Protein AF-W9HHC7-F1 (afdb_monomer)

Structu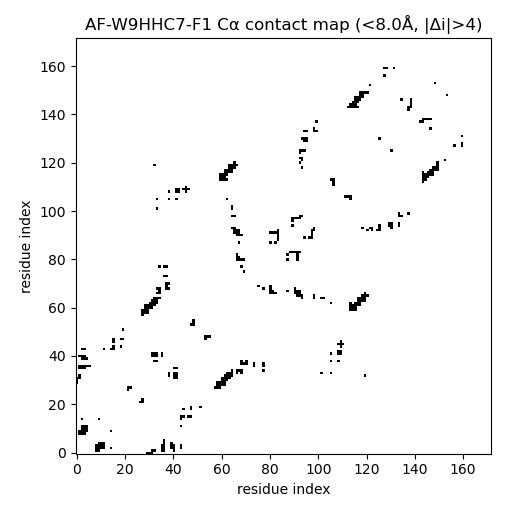re (mmCIF, N/CA/C/O backbone):
data_AF-W9HHC7-F1
#
_entry.id   AF-W9HHC7-F1
#
loop_
_atom_site.group_PDB
_atom_site.id
_atom_site.type_symbol
_atom_site.label_atom_id
_atom_site.label_alt_id
_atom_site.label_comp_id
_atom_site.label_asym_id
_atom_site.label_entity_id
_atom_site.label_seq_id
_atom_site.pdbx_PDB_ins_code
_atom_site.Cartn_x
_atom_site.Cartn_y
_atom_site.Cartn_z
_atom_site.occupancy
_atom_site.B_iso_or_equiv
_atom_site.auth_seq_id
_atom_site.auth_comp_id
_atom_site.auth_asym_id
_atom_site.auth_atom_id
_atom_site.pdbx_PDB_model_num
ATOM 1 N N . MET A 1 1 ? -8.276 5.813 -0.108 1.00 59.59 1 MET A N 1
ATOM 2 C CA . MET A 1 1 ? -8.065 7.139 0.510 1.00 59.59 1 MET A CA 1
ATOM 3 C C . MET A 1 1 ? -6.569 7.402 0.545 1.00 59.59 1 MET A C 1
ATOM 5 O O . MET A 1 1 ? -5.817 6.470 0.786 1.00 59.59 1 MET A O 1
ATOM 9 N N . GLY A 1 2 ? -6.136 8.623 0.234 1.00 62.72 2 GLY A N 1
ATOM 10 C CA . GLY A 1 2 ? -4.748 9.039 0.443 1.00 62.72 2 GLY A CA 1
ATOM 11 C C . GLY A 1 2 ? -4.684 9.903 1.695 1.00 62.72 2 GLY A C 1
ATOM 12 O O . GLY A 1 2 ? -5.490 10.825 1.810 1.00 62.72 2 GLY A O 1
ATOM 13 N N . PHE A 1 3 ? -3.775 9.587 2.614 1.00 75.94 3 PHE A N 1
ATOM 14 C CA . PHE A 1 3 ? -3.529 10.336 3.851 1.00 75.94 3 PHE A CA 1
ATOM 15 C C . PHE A 1 3 ? -2.035 10.622 3.998 1.00 75.94 3 PHE A C 1
ATOM 17 O O . PHE A 1 3 ? -1.220 9.798 3.586 1.00 75.94 3 PHE A O 1
ATOM 24 N N . GLY A 1 4 ? -1.668 11.760 4.590 1.00 69.06 4 GLY A N 1
ATOM 25 C CA . GLY A 1 4 ? -0.268 12.159 4.710 1.00 69.06 4 GLY A CA 1
ATOM 26 C C . GLY A 1 4 ? -0.033 13.658 4.554 1.00 69.06 4 GLY A C 1
ATOM 27 O O . GLY A 1 4 ? -0.907 14.469 4.832 1.00 69.06 4 GLY A O 1
ATOM 28 N N . SER A 1 5 ? 1.185 14.028 4.170 1.00 60.25 5 SER A N 1
ATOM 29 C CA . SER A 1 5 ? 1.706 15.397 4.283 1.00 60.25 5 SER A CA 1
ATOM 30 C C . SER A 1 5 ? 1.737 16.184 2.970 1.00 60.25 5 SER A C 1
ATOM 32 O O . SER A 1 5 ? 2.196 17.328 2.954 1.00 60.25 5 SER A O 1
ATOM 34 N N . ASP A 1 6 ? 1.257 15.612 1.863 1.00 61.91 6 ASP A N 1
ATOM 35 C CA . ASP A 1 6 ? 1.219 16.328 0.587 1.00 61.91 6 ASP A CA 1
ATOM 36 C C . ASP A 1 6 ? 0.204 17.480 0.621 1.00 61.91 6 ASP A C 1
ATOM 38 O O . ASP A 1 6 ? -0.852 17.395 1.241 1.00 61.91 6 ASP A O 1
ATOM 42 N N . LYS A 1 7 ? 0.472 18.550 -0.140 1.00 57.25 7 LYS A N 1
ATOM 43 C CA . LYS A 1 7 ? -0.325 19.798 -0.170 1.00 57.25 7 LYS A CA 1
ATOM 44 C C . LYS A 1 7 ? -1.833 19.615 -0.447 1.00 57.25 7 LYS A C 1
ATOM 46 O O . LYS A 1 7 ? -2.618 20.521 -0.183 1.00 57.25 7 LYS A O 1
ATOM 51 N N . TRP A 1 8 ? -2.228 18.477 -1.013 1.00 59.47 8 TRP A N 1
ATOM 52 C CA . TRP A 1 8 ? -3.607 18.146 -1.393 1.00 59.47 8 TRP A CA 1
ATOM 53 C C . TRP A 1 8 ? -4.206 17.013 -0.553 1.00 59.47 8 TRP A C 1
ATOM 55 O O . TRP A 1 8 ? -5.269 16.494 -0.894 1.00 59.47 8 TRP A O 1
ATOM 65 N N . ILE A 1 9 ? -3.508 16.600 0.502 1.00 73.00 9 ILE A N 1
ATOM 66 C CA . ILE A 1 9 ? -3.827 15.437 1.318 1.00 73.00 9 ILE A CA 1
ATOM 67 C C . ILE A 1 9 ? -4.083 15.888 2.757 1.00 73.00 9 ILE A C 1
ATOM 69 O O . ILE A 1 9 ? -3.516 16.865 3.242 1.00 73.00 9 ILE A O 1
ATOM 73 N N . THR A 1 10 ? -5.014 15.207 3.417 1.00 78.50 10 THR A N 1
ATOM 74 C CA . THR A 1 10 ? -5.346 15.449 4.819 1.00 78.50 10 THR A CA 1
ATOM 75 C C . THR A 1 10 ? -4.202 14.972 5.711 1.00 78.50 10 THR A C 1
ATOM 77 O O . THR A 1 10 ? -3.738 13.837 5.567 1.00 78.50 10 THR A O 1
ATOM 80 N N . ASP A 1 11 ? -3.779 15.829 6.640 1.00 82.81 11 ASP A N 1
ATOM 81 C CA . ASP A 1 11 ? -2.745 15.510 7.619 1.00 82.81 11 ASP A CA 1
ATOM 82 C C . ASP A 1 11 ? -3.189 14.396 8.576 1.00 82.81 11 ASP A C 1
ATOM 84 O O . ASP A 1 11 ? -4.350 13.980 8.608 1.00 82.81 11 ASP A O 1
ATOM 88 N N . GLU A 1 12 ? -2.249 13.856 9.349 1.00 85.00 12 GLU A N 1
ATOM 89 C CA . GLU A 1 12 ? -2.536 12.729 10.238 1.00 85.00 12 GLU A CA 1
ATOM 90 C C . GLU A 1 12 ? -3.651 13.057 11.245 1.00 85.00 12 GLU A C 1
ATOM 92 O O . GLU A 1 12 ? -4.569 12.252 11.425 1.00 85.00 12 GLU A O 1
ATOM 97 N N . GLU A 1 13 ? -3.604 14.239 11.864 1.00 85.69 13 GLU A N 1
ATOM 98 C CA . GLU A 1 13 ? -4.557 14.640 12.902 1.00 85.69 13 GLU A CA 1
ATOM 99 C C . GLU A 1 13 ? -5.993 14.708 12.381 1.00 85.69 13 GLU A C 1
ATOM 101 O O . GLU A 1 13 ? -6.907 14.236 13.061 1.00 85.69 13 GLU A O 1
ATOM 106 N N . ALA A 1 14 ? -6.207 15.218 11.164 1.00 88.19 14 ALA A N 1
ATOM 107 C CA . ALA A 1 14 ? -7.532 15.222 10.557 1.00 88.19 14 ALA A CA 1
ATOM 108 C C . ALA A 1 14 ? -7.904 13.874 9.907 1.00 88.19 14 ALA A C 1
ATOM 110 O O . ALA A 1 14 ? -9.091 13.561 9.793 1.00 88.19 14 ALA A O 1
ATOM 111 N N . SER A 1 15 ? -6.934 13.032 9.535 1.00 90.31 15 SER A N 1
ATOM 112 C CA . SER A 1 15 ? -7.184 11.720 8.911 1.00 90.31 15 SER A CA 1
ATOM 113 C C . SER A 1 15 ? -7.749 10.684 9.885 1.00 90.31 15 SER A C 1
ATOM 115 O O . SER A 1 15 ? -8.653 9.921 9.536 1.00 90.31 15 SER A O 1
ATOM 117 N N . LEU A 1 16 ? -7.243 10.656 11.121 1.00 93.06 16 LEU A N 1
ATOM 118 C CA . LEU A 1 16 ? -7.669 9.707 12.155 1.00 93.06 16 LEU A CA 1
ATOM 119 C C . LEU A 1 16 ? -9.187 9.752 12.450 1.00 93.06 16 LEU A C 1
ATOM 121 O O . LEU A 1 16 ? -9.827 8.699 12.362 1.00 93.06 16 LEU A O 1
ATOM 125 N N . PRO A 1 17 ? -9.813 10.916 12.729 1.00 93.94 17 PRO A N 1
ATOM 126 C CA . PRO A 1 17 ? -11.253 10.977 12.977 1.00 93.94 17 PRO A CA 1
ATOM 127 C C . PRO A 1 17 ? -12.087 10.625 11.738 1.00 93.94 17 PRO A C 1
ATOM 129 O O . PRO A 1 17 ? -13.184 10.084 11.882 1.00 93.94 17 PRO A O 1
ATOM 132 N N . ILE A 1 18 ? -11.578 10.863 10.522 1.00 93.81 18 ILE A N 1
ATOM 133 C CA . ILE A 1 18 ? -12.246 10.427 9.285 1.00 93.81 18 ILE A CA 1
ATOM 134 C C . ILE A 1 18 ? -12.274 8.898 9.203 1.00 93.81 18 ILE A C 1
ATOM 136 O O . ILE A 1 18 ? -13.326 8.320 8.924 1.00 93.81 18 ILE A O 1
ATOM 140 N N . LEU A 1 19 ? -11.146 8.235 9.477 1.00 93.56 19 LEU A N 1
ATOM 141 C CA . LEU A 1 19 ? -11.054 6.771 9.493 1.00 93.56 19 LEU A CA 1
ATOM 142 C C . LEU A 1 19 ? -11.970 6.153 10.555 1.00 93.56 19 LEU A C 1
ATOM 144 O O . LEU A 1 19 ? -12.671 5.177 10.279 1.00 93.56 19 LEU A O 1
ATOM 148 N N . GLU A 1 20 ? -12.021 6.750 11.746 1.00 95.06 20 GLU A N 1
ATOM 149 C CA . GLU A 1 20 ? -12.937 6.319 12.801 1.00 95.06 20 GLU A CA 1
ATOM 150 C C . GLU A 1 20 ? -14.400 6.463 12.369 1.00 95.06 20 GLU A C 1
ATOM 152 O O . GLU A 1 20 ? -15.192 5.529 12.523 1.00 95.06 20 GLU A O 1
ATOM 157 N N . HIS A 1 21 ? -14.765 7.620 11.812 1.00 95.31 21 HIS A N 1
ATOM 158 C CA . HIS A 1 21 ? -16.123 7.873 11.352 1.00 95.31 21 HIS A CA 1
ATOM 159 C C . HIS A 1 21 ? -16.524 6.908 10.233 1.00 95.31 21 HIS A C 1
ATOM 161 O O . HIS A 1 21 ? -17.612 6.340 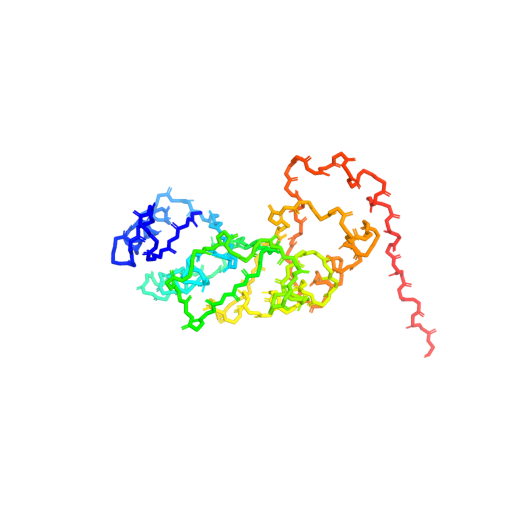10.284 1.00 95.31 21 HIS A O 1
ATOM 167 N N . ALA A 1 22 ? -15.640 6.669 9.260 1.00 94.69 22 ALA A N 1
ATOM 168 C CA . ALA A 1 22 ? -15.871 5.710 8.187 1.00 94.69 22 ALA A CA 1
ATOM 169 C C . ALA A 1 22 ? -16.170 4.314 8.753 1.00 94.69 22 ALA A C 1
ATOM 171 O O . ALA A 1 22 ? -17.189 3.714 8.405 1.00 94.69 22 ALA A O 1
ATOM 172 N N . TYR A 1 23 ? -15.348 3.838 9.691 1.00 95.88 23 TYR A N 1
ATOM 173 C CA . TYR A 1 23 ? -15.562 2.547 10.341 1.00 95.88 23 TYR A CA 1
ATOM 174 C C . TYR A 1 23 ? -16.881 2.487 11.122 1.00 95.88 23 TYR A C 1
ATOM 176 O O . TYR A 1 23 ? -17.649 1.536 10.966 1.00 95.88 23 TYR A O 1
ATOM 184 N N . LYS A 1 24 ? -17.188 3.515 11.925 1.00 95.56 24 LYS A N 1
ATOM 185 C CA . LYS A 1 24 ? -18.448 3.602 12.689 1.00 95.56 24 LYS A CA 1
ATOM 186 C C . LYS A 1 24 ? -19.682 3.652 11.786 1.00 95.56 24 LYS A C 1
ATOM 188 O O . LYS A 1 24 ? -20.725 3.124 12.159 1.00 95.56 24 LYS A O 1
ATOM 193 N N . SER A 1 25 ? -19.546 4.227 10.596 1.00 96.56 25 SER A N 1
ATOM 194 C CA . SER A 1 25 ? -20.584 4.270 9.563 1.00 96.56 25 SER A CA 1
ATOM 195 C C . SER A 1 25 ? -20.702 2.965 8.759 1.00 96.56 25 SER A C 1
ATOM 197 O O . SER A 1 25 ? -21.495 2.892 7.824 1.00 96.56 25 SER A O 1
ATOM 199 N N . GLY A 1 26 ? -19.940 1.924 9.114 1.00 94.56 26 GLY A N 1
ATOM 200 C CA . GLY A 1 26 ? -19.993 0.603 8.484 1.00 94.56 26 GLY A CA 1
ATOM 201 C C . GLY A 1 26 ? -19.060 0.427 7.285 1.00 94.56 26 GLY A C 1
ATOM 202 O O . GLY A 1 26 ? -19.089 -0.624 6.646 1.00 94.56 26 GLY A O 1
ATOM 203 N N . ILE A 1 27 ? -18.212 1.415 6.976 1.00 95.56 27 ILE A N 1
ATOM 204 C CA . ILE A 1 27 ? -17.216 1.309 5.906 1.00 95.56 27 ILE A CA 1
ATOM 205 C C . ILE A 1 27 ? -16.018 0.519 6.428 1.00 95.56 27 ILE A C 1
ATOM 207 O O . ILE A 1 27 ? -15.219 1.008 7.227 1.00 95.56 27 ILE A O 1
ATOM 211 N N . ASN A 1 28 ? -15.876 -0.705 5.933 1.00 94.50 28 ASN A N 1
ATOM 212 C CA . ASN A 1 28 ? -14.821 -1.628 6.337 1.00 94.50 28 ASN A CA 1
ATOM 213 C C . ASN A 1 28 ? -13.723 -1.842 5.287 1.00 94.50 28 ASN A C 1
ATOM 215 O O . ASN A 1 28 ? -12.740 -2.517 5.568 1.00 94.50 28 ASN A O 1
ATOM 219 N N . THR A 1 29 ? -13.897 -1.309 4.080 1.00 94.75 29 THR A N 1
ATOM 220 C CA . THR A 1 29 ? -12.977 -1.517 2.959 1.00 94.75 29 THR A CA 1
ATOM 221 C C . THR A 1 29 ? -12.115 -0.279 2.783 1.00 94.75 29 THR A C 1
ATOM 223 O O . THR A 1 29 ? -12.619 0.783 2.413 1.00 94.75 29 THR A O 1
ATOM 226 N N . TRP A 1 30 ? -10.829 -0.393 3.100 1.00 94.44 30 TRP A N 1
ATOM 227 C CA . TRP A 1 30 ? -9.891 0.721 3.134 1.00 94.44 30 TRP A CA 1
ATOM 228 C C . TRP A 1 30 ? -8.808 0.523 2.089 1.00 94.44 30 TRP A C 1
ATOM 230 O O . TRP A 1 30 ? -8.077 -0.459 2.101 1.00 94.44 30 TRP A O 1
ATOM 240 N N . ASP A 1 31 ? -8.717 1.484 1.186 1.00 93.94 31 ASP A N 1
ATOM 241 C CA . ASP A 1 31 ? -7.804 1.463 0.054 1.00 93.94 31 ASP A CA 1
ATOM 242 C C . ASP A 1 31 ? -6.672 2.478 0.256 1.00 93.94 31 ASP A C 1
ATOM 244 O O . ASP A 1 31 ? -6.943 3.618 0.630 1.00 93.94 31 ASP A O 1
ATOM 248 N N . THR A 1 32 ? -5.426 2.087 -0.003 1.00 93.50 32 THR A N 1
ATOM 249 C CA . THR A 1 32 ? -4.223 2.940 0.054 1.00 93.50 32 THR A CA 1
ATOM 250 C C . THR A 1 32 ? -3.247 2.551 -1.065 1.00 93.50 32 THR A C 1
ATOM 252 O O . THR A 1 32 ? -3.611 1.778 -1.947 1.00 93.50 32 THR A O 1
ATOM 255 N N . ALA A 1 33 ? -2.049 3.124 -1.112 1.00 92.25 33 ALA A N 1
ATOM 256 C CA . ALA A 1 33 ? -0.960 2.708 -1.992 1.00 92.25 33 ALA A CA 1
ATOM 257 C C . ALA A 1 33 ? 0.385 2.966 -1.305 1.00 92.25 33 ALA A C 1
ATOM 259 O O . ALA A 1 33 ? 0.478 3.884 -0.487 1.00 92.25 33 ALA A O 1
ATOM 260 N N . ASP A 1 34 ? 1.412 2.215 -1.694 1.00 91.00 34 ASP A N 1
ATOM 261 C CA . ASP A 1 34 ? 2.797 2.410 -1.250 1.00 91.00 34 ASP A CA 1
ATOM 262 C C . ASP A 1 34 ? 3.282 3.859 -1.427 1.00 91.00 34 ASP A C 1
ATOM 264 O O . ASP A 1 34 ? 3.861 4.458 -0.528 1.00 91.00 34 ASP A O 1
ATOM 268 N N . ILE A 1 35 ? 2.965 4.458 -2.570 1.00 90.69 35 ILE A N 1
ATOM 269 C CA . ILE A 1 35 ? 3.381 5.803 -2.961 1.00 90.69 35 ILE A CA 1
ATOM 270 C C . ILE A 1 35 ? 2.628 6.922 -2.237 1.00 90.69 35 ILE A C 1
ATOM 272 O O . ILE A 1 35 ? 3.071 8.069 -2.266 1.00 90.69 35 ILE A O 1
ATOM 276 N N . TYR A 1 36 ? 1.475 6.648 -1.616 1.00 89.75 36 TYR A N 1
ATOM 277 C CA . TYR A 1 36 ? 0.664 7.713 -1.017 1.00 89.75 36 TYR A CA 1
ATOM 278 C C . TYR A 1 36 ? 1.396 8.348 0.164 1.00 89.75 36 TYR A C 1
ATOM 280 O O . TYR A 1 36 ? 1.576 7.722 1.213 1.00 89.75 36 TYR A O 1
ATOM 288 N N . SER A 1 37 ? 1.822 9.597 -0.051 1.00 87.38 37 SER A N 1
ATOM 289 C CA . SER A 1 37 ? 2.711 10.348 0.832 1.00 87.38 37 SER A CA 1
ATOM 290 C C . SER A 1 37 ? 3.919 9.522 1.281 1.00 87.38 37 SER A C 1
ATOM 292 O O . SER A 1 37 ? 4.213 9.449 2.471 1.00 87.38 37 SER A O 1
ATOM 294 N N . HIS A 1 38 ? 4.585 8.854 0.332 1.00 88.69 38 HIS A N 1
ATOM 295 C CA . HIS A 1 38 ? 5.801 8.058 0.570 1.00 88.69 38 HIS A CA 1
ATOM 296 C C . HIS A 1 38 ? 5.630 7.003 1.676 1.00 88.69 38 HIS A C 1
ATOM 298 O O . HIS A 1 38 ? 6.435 6.889 2.595 1.00 88.69 38 HIS A O 1
ATOM 304 N N . GLY A 1 39 ? 4.525 6.257 1.629 1.00 89.62 39 GLY A N 1
ATOM 305 C CA . GLY A 1 39 ? 4.203 5.209 2.599 1.00 89.62 39 GLY A CA 1
ATOM 306 C C . GLY A 1 39 ? 3.545 5.708 3.888 1.00 89.62 39 GLY A C 1
ATOM 307 O O . GLY A 1 39 ? 3.078 4.892 4.689 1.00 89.62 39 GLY A O 1
ATOM 308 N N . MET A 1 40 ? 3.428 7.023 4.104 1.00 89.88 40 MET A N 1
ATOM 309 C CA . MET A 1 40 ? 2.786 7.566 5.307 1.00 89.88 40 MET A CA 1
ATOM 310 C C . MET A 1 40 ? 1.307 7.196 5.404 1.00 89.88 40 MET A C 1
ATOM 312 O O . MET A 1 40 ? 0.826 6.921 6.502 1.00 89.88 40 MET A O 1
ATOM 316 N N . SER A 1 41 ? 0.597 7.101 4.278 1.00 91.69 41 SER A N 1
ATOM 317 C CA . SER A 1 41 ? -0.818 6.706 4.261 1.00 91.69 41 SER A CA 1
ATOM 318 C C . SER A 1 41 ? -1.049 5.338 4.922 1.00 91.69 41 SER A C 1
ATOM 320 O O . SER A 1 41 ? -1.965 5.171 5.730 1.00 91.69 41 SER A O 1
ATOM 322 N N . GLU A 1 42 ? -0.177 4.362 4.647 1.00 93.56 42 GLU A N 1
ATOM 323 C CA . GLU A 1 42 ? -0.236 3.027 5.262 1.00 93.56 42 GLU A CA 1
ATOM 324 C C . GLU A 1 42 ? 0.049 3.078 6.771 1.00 93.56 42 GLU A C 1
ATOM 326 O O . GLU A 1 42 ? -0.628 2.408 7.556 1.00 93.56 42 GLU A O 1
ATOM 331 N N . ARG A 1 43 ? 0.991 3.929 7.198 1.00 94.00 43 ARG A N 1
ATOM 332 C CA . ARG A 1 43 ? 1.329 4.137 8.617 1.00 94.00 43 ARG A CA 1
ATOM 333 C C . ARG A 1 43 ? 0.180 4.806 9.387 1.00 94.00 43 ARG A C 1
ATOM 335 O O . ARG A 1 43 ? -0.122 4.398 10.510 1.00 94.00 43 ARG A O 1
ATOM 342 N N . ILE A 1 44 ? -0.513 5.772 8.778 1.00 93.88 44 ILE A N 1
ATOM 343 C CA . ILE A 1 44 ? -1.685 6.447 9.366 1.00 93.88 44 ILE A CA 1
ATOM 344 C C . ILE A 1 44 ? -2.838 5.456 9.559 1.00 93.88 44 ILE A C 1
ATOM 346 O O . ILE A 1 44 ? -3.458 5.428 10.624 1.00 93.88 44 ILE A O 1
ATOM 350 N N . ILE A 1 45 ? -3.089 4.585 8.575 1.00 93.81 45 ILE A N 1
ATOM 351 C CA . ILE A 1 45 ? -4.075 3.502 8.706 1.00 93.81 45 ILE A CA 1
ATOM 352 C C . ILE A 1 45 ? -3.717 2.583 9.883 1.00 93.81 45 ILE A C 1
ATOM 354 O O . ILE A 1 45 ? -4.578 2.280 10.711 1.00 93.81 45 ILE A O 1
ATOM 358 N N . ALA A 1 46 ? -2.446 2.192 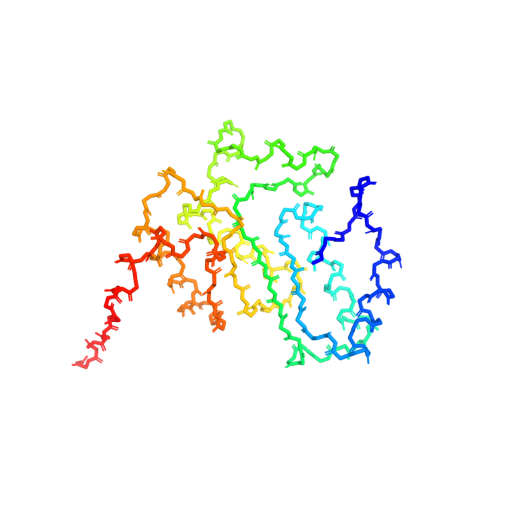10.009 1.00 93.94 46 ALA A N 1
ATOM 359 C CA . ALA A 1 46 ? -1.953 1.391 11.132 1.00 93.94 46 ALA A CA 1
ATOM 360 C C . ALA A 1 46 ? -2.260 2.042 12.486 1.00 93.94 46 ALA A C 1
ATOM 362 O O . ALA A 1 46 ? -2.727 1.387 13.426 1.00 93.94 46 ALA A O 1
ATOM 363 N N . LYS A 1 47 ? -1.999 3.351 12.576 1.00 94.75 47 LYS A N 1
ATOM 364 C CA . LYS A 1 47 ? -2.251 4.150 13.771 1.00 94.75 47 LYS A CA 1
ATOM 365 C C . LYS A 1 47 ? -3.741 4.190 14.098 1.00 94.75 47 LYS A C 1
ATOM 367 O O . LYS A 1 47 ? -4.092 3.937 15.245 1.00 94.75 47 LYS A O 1
ATOM 372 N N . ALA A 1 48 ? -4.610 4.399 13.107 1.00 94.94 48 ALA A N 1
ATOM 373 C CA . ALA A 1 48 ? -6.060 4.388 13.296 1.00 94.94 48 ALA A CA 1
ATOM 374 C C . ALA A 1 48 ? -6.570 3.036 13.822 1.00 94.94 48 ALA A C 1
ATOM 376 O O . ALA A 1 48 ? -7.341 3.001 14.781 1.00 94.94 48 ALA A O 1
ATOM 377 N N . ILE A 1 49 ? -6.102 1.921 13.247 1.00 94.88 49 ILE A N 1
ATOM 378 C CA . ILE A 1 49 ? -6.491 0.570 13.683 1.00 94.88 49 ILE A CA 1
ATOM 379 C C . ILE A 1 49 ? -6.163 0.370 15.167 1.00 94.88 49 ILE A C 1
ATOM 381 O O . ILE A 1 49 ? -7.018 -0.079 15.934 1.00 94.88 49 ILE A O 1
ATOM 385 N N . LYS A 1 50 ? -4.946 0.742 15.583 1.00 95.25 50 LYS A N 1
ATOM 386 C CA . LYS A 1 50 ? -4.490 0.615 16.975 1.00 95.25 50 LYS A CA 1
ATOM 387 C C . LYS A 1 50 ? -5.224 1.578 17.911 1.00 95.25 50 LYS A C 1
ATOM 389 O O . LYS A 1 50 ? -5.703 1.160 18.960 1.00 95.25 50 LYS A O 1
ATOM 394 N N . GLN A 1 51 ? -5.333 2.848 17.531 1.00 96.06 51 GLN A N 1
ATOM 395 C CA . GLN A 1 51 ? -5.900 3.910 18.363 1.00 96.06 51 GLN A CA 1
ATOM 396 C C . GLN A 1 51 ? -7.391 3.706 18.648 1.00 96.06 51 GLN A C 1
ATOM 398 O O . GLN A 1 51 ? -7.831 3.925 19.774 1.00 96.06 51 GLN A O 1
ATOM 403 N N . TYR A 1 52 ? -8.158 3.252 17.656 1.00 95.62 52 TYR A N 1
ATOM 404 C CA . TYR A 1 52 ? -9.599 3.017 17.793 1.00 95.62 52 TYR A CA 1
ATOM 405 C C . TYR A 1 52 ? -9.947 1.557 18.114 1.00 95.62 52 TYR A C 1
ATOM 407 O O . TYR A 1 52 ? -11.123 1.190 18.105 1.00 95.62 52 TYR A O 1
ATOM 415 N N . ASN A 1 53 ? -8.937 0.727 18.406 1.00 95.31 53 ASN A N 1
ATOM 416 C CA . ASN A 1 53 ? -9.071 -0.696 18.720 1.00 95.31 53 ASN A CA 1
ATOM 417 C C . ASN A 1 53 ? -9.957 -1.446 17.705 1.00 95.31 53 ASN A C 1
ATOM 419 O O . ASN A 1 53 ? -10.857 -2.211 18.068 1.00 95.31 53 ASN A O 1
ATOM 423 N N . ILE A 1 54 ? -9.738 -1.176 16.415 1.00 95.44 54 ILE A N 1
ATOM 424 C CA . ILE A 1 54 ? -10.530 -1.762 15.334 1.00 95.44 54 ILE A CA 1
ATOM 425 C C . ILE A 1 54 ? -10.058 -3.206 15.118 1.00 95.44 54 ILE A C 1
ATOM 427 O O . ILE A 1 54 ? -8.883 -3.424 14.815 1.00 95.44 54 ILE A O 1
ATOM 431 N N . PRO A 1 55 ? -10.939 -4.218 15.237 1.00 94.88 55 PRO A N 1
ATOM 432 C CA . PRO A 1 55 ? -10.554 -5.601 14.993 1.00 94.88 55 PRO A CA 1
ATOM 433 C C . PRO A 1 55 ? -10.100 -5.786 13.543 1.00 94.88 55 PRO A C 1
ATOM 435 O O . PRO A 1 55 ? -10.868 -5.535 12.613 1.00 94.88 55 PRO A O 1
ATOM 438 N N . ARG A 1 56 ? -8.865 -6.261 13.338 1.00 93.75 56 ARG A N 1
ATOM 439 C CA . ARG A 1 56 ? -8.274 -6.408 11.996 1.00 93.75 56 ARG A CA 1
ATOM 440 C C . ARG A 1 56 ? -9.126 -7.263 11.055 1.00 93.75 56 ARG A C 1
ATOM 442 O O . ARG A 1 56 ? -9.233 -6.936 9.881 1.00 93.75 56 ARG A O 1
ATOM 449 N N . ASN A 1 57 ? -9.765 -8.310 11.574 1.00 93.94 57 ASN A N 1
ATOM 450 C CA . ASN A 1 57 ? -10.642 -9.212 10.818 1.00 93.94 57 ASN A CA 1
ATOM 451 C C . ASN A 1 57 ? -11.9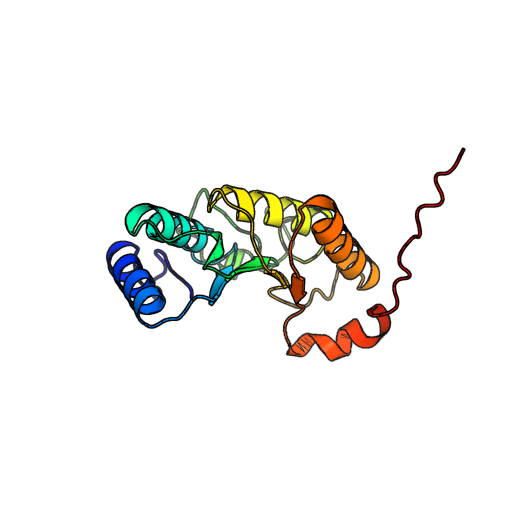50 -8.564 10.333 1.00 93.94 57 ASN A C 1
ATOM 453 O O . ASN A 1 57 ? -12.671 -9.167 9.545 1.00 93.94 57 ASN A O 1
ATOM 457 N N . LYS A 1 58 ? -12.294 -7.373 10.836 1.00 94.50 58 LYS A N 1
ATOM 458 C CA . LYS A 1 58 ? -13.455 -6.610 10.371 1.00 94.50 58 LYS A CA 1
ATOM 459 C C . LYS A 1 58 ? -13.122 -5.670 9.222 1.00 94.50 58 LYS A C 1
ATOM 461 O O . LYS A 1 58 ? -14.060 -5.113 8.668 1.00 94.50 58 LYS A O 1
ATOM 466 N N . LEU A 1 59 ? -11.845 -5.480 8.893 1.00 95.06 59 LEU A N 1
ATOM 467 C CA . LEU A 1 59 ? -11.395 -4.599 7.821 1.00 95.06 59 LEU A CA 1
ATOM 468 C C . LEU A 1 59 ? -10.936 -5.401 6.605 1.00 95.06 59 LEU A C 1
ATOM 470 O O . LEU A 1 59 ? -10.377 -6.484 6.751 1.00 95.06 59 LEU A O 1
ATOM 474 N N . VAL A 1 60 ? -11.130 -4.819 5.426 1.00 94.75 60 VAL A N 1
ATOM 475 C CA . VAL A 1 60 ? -10.531 -5.252 4.163 1.00 94.75 60 VAL A CA 1
ATOM 476 C C . VAL A 1 60 ? -9.549 -4.165 3.742 1.00 94.75 60 VAL A C 1
ATOM 478 O O . VAL A 1 60 ? -9.966 -3.069 3.369 1.00 94.75 60 VAL A O 1
ATOM 481 N N . LEU A 1 61 ? -8.254 -4.447 3.848 1.00 93.31 61 LEU A N 1
ATOM 482 C CA . LEU A 1 61 ? -7.175 -3.519 3.532 1.00 93.31 61 LEU A CA 1
ATOM 483 C C . LEU A 1 61 ? -6.626 -3.797 2.133 1.00 93.31 61 LEU A C 1
ATOM 485 O O . LEU A 1 61 ? -6.120 -4.887 1.858 1.00 93.31 61 LEU A O 1
ATOM 489 N N . LEU A 1 62 ? -6.698 -2.791 1.266 1.00 94.44 62 LEU A N 1
ATOM 490 C CA . LEU A 1 62 ? -6.150 -2.830 -0.079 1.00 94.44 62 LEU A CA 1
ATOM 491 C C . LEU A 1 62 ? -4.931 -1.922 -0.165 1.00 94.44 62 LEU A C 1
ATOM 493 O O . LEU A 1 62 ? -4.999 -0.767 0.258 1.00 94.44 62 LEU A O 1
ATOM 497 N N . SER A 1 63 ? -3.855 -2.415 -0.772 1.00 93.62 63 SER A N 1
ATOM 498 C CA . SER A 1 63 ? -2.727 -1.575 -1.172 1.00 93.62 63 SER A CA 1
ATOM 499 C C . SER A 1 63 ? -2.394 -1.759 -2.647 1.00 93.62 63 SER A C 1
ATOM 501 O O . SER A 1 63 ? -2.818 -2.721 -3.295 1.00 93.62 63 SER A O 1
ATOM 503 N N . LYS A 1 64 ? -1.659 -0.794 -3.193 1.00 93.88 64 LYS A N 1
ATOM 504 C CA . LYS A 1 64 ? -1.247 -0.762 -4.594 1.00 93.88 64 LYS A CA 1
ATOM 505 C C . LYS A 1 64 ? 0.254 -0.613 -4.679 1.00 93.88 64 LYS A C 1
ATOM 507 O O . LYS A 1 64 ? 0.805 0.167 -3.909 1.00 93.88 64 LYS A O 1
ATOM 512 N N . CYS A 1 65 ? 0.850 -1.268 -5.671 1.00 93.19 65 CYS A N 1
ATOM 513 C CA . CYS A 1 65 ? 2.247 -1.071 -6.036 1.00 93.19 65 CYS A CA 1
ATOM 514 C C . CYS A 1 65 ? 2.401 -0.735 -7.522 1.00 93.19 65 CYS A C 1
ATOM 516 O O . CYS A 1 65 ? 1.626 -1.209 -8.362 1.00 93.19 65 CYS A O 1
ATOM 518 N N . TYR A 1 66 ? 3.353 0.149 -7.832 1.00 92.88 66 TYR A N 1
ATOM 519 C CA . TYR A 1 66 ? 3.865 0.415 -9.188 1.00 92.88 66 TYR A CA 1
ATOM 520 C C . TYR A 1 66 ? 4.960 1.481 -9.164 1.00 92.88 66 TYR A C 1
ATOM 522 O O . TYR A 1 66 ? 5.973 1.332 -9.832 1.00 92.88 66 TYR A O 1
ATOM 530 N N . ASN A 1 67 ? 4.709 2.603 -8.484 1.00 90.69 67 ASN A N 1
ATOM 531 C CA . ASN A 1 67 ? 5.655 3.715 -8.464 1.00 90.69 67 ASN A CA 1
ATOM 532 C C . ASN A 1 67 ? 6.717 3.431 -7.415 1.00 90.69 67 ASN A C 1
ATOM 534 O O . ASN A 1 67 ? 6.435 2.776 -6.415 1.00 90.69 67 ASN A O 1
ATOM 538 N N . GLY A 1 68 ? 7.898 3.986 -7.625 1.00 88.12 68 GLY A N 1
ATOM 539 C CA . GLY A 1 68 ? 8.935 3.922 -6.618 1.00 88.12 68 GLY A CA 1
ATOM 540 C C . GLY A 1 68 ? 8.675 4.921 -5.515 1.00 88.12 68 GLY A C 1
ATOM 541 O O . GLY A 1 68 ? 7.912 5.866 -5.686 1.00 88.12 68 GLY A O 1
ATOM 542 N N . ILE A 1 69 ? 9.304 4.707 -4.371 1.00 85.44 69 ILE A N 1
ATOM 543 C CA . ILE A 1 69 ? 9.104 5.528 -3.182 1.00 85.44 69 ILE A CA 1
ATOM 544 C C . ILE A 1 69 ? 10.458 5.957 -2.638 1.00 85.44 69 ILE A C 1
ATOM 546 O O . ILE A 1 69 ? 11.416 5.188 -2.686 1.00 85.44 69 ILE A O 1
ATOM 550 N N . ASN A 1 70 ? 10.516 7.154 -2.068 1.00 82.62 70 ASN A N 1
ATOM 551 C CA . ASN A 1 70 ? 11.638 7.570 -1.245 1.00 82.62 70 ASN A CA 1
ATOM 552 C C . ASN A 1 70 ? 11.106 7.902 0.151 1.00 82.62 70 ASN A C 1
ATOM 554 O O . ASN A 1 70 ? 10.466 8.929 0.353 1.00 82.62 70 ASN A O 1
ATOM 558 N N . GLU A 1 71 ? 11.341 7.000 1.104 1.00 82.19 71 GLU A N 1
ATOM 559 C CA . GLU A 1 71 ? 10.926 7.201 2.498 1.00 82.19 71 GLU A CA 1
ATOM 560 C C . GLU A 1 71 ? 11.875 8.139 3.266 1.00 82.19 71 GLU A C 1
ATOM 562 O O . GLU A 1 71 ? 11.521 8.607 4.346 1.00 82.19 71 GLU A O 1
ATOM 567 N N . GLU A 1 72 ? 13.069 8.421 2.733 1.00 82.19 72 GLU A N 1
ATOM 568 C CA . GLU A 1 72 ? 14.079 9.265 3.383 1.00 82.19 72 GLU A CA 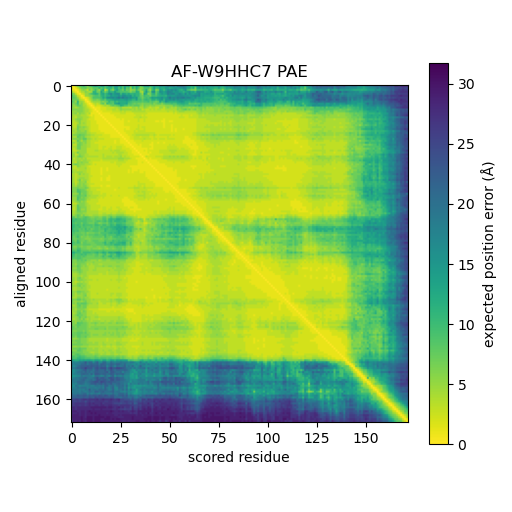1
ATOM 569 C C . GLU A 1 72 ? 13.806 10.757 3.170 1.00 82.19 72 GLU A C 1
ATOM 571 O O . GLU A 1 72 ? 14.014 11.558 4.082 1.00 82.19 72 GLU A O 1
ATOM 576 N N . ASP A 1 73 ? 13.310 11.130 1.987 1.00 80.00 73 ASP A N 1
ATOM 577 C CA . ASP A 1 73 ? 12.987 12.515 1.646 1.00 80.00 73 ASP A CA 1
ATOM 578 C C . ASP A 1 73 ? 11.573 12.652 1.071 1.00 80.00 73 ASP A C 1
ATOM 580 O O . ASP A 1 73 ? 11.337 12.653 -0.141 1.00 80.00 73 ASP A O 1
ATOM 584 N N . SER A 1 74 ? 10.617 12.854 1.978 1.00 73.75 74 SER A N 1
ATOM 585 C CA . SER A 1 74 ? 9.218 13.081 1.626 1.00 73.75 74 SER A CA 1
ATOM 586 C C . SER A 1 74 ? 8.950 14.447 0.977 1.00 73.75 74 SER A C 1
ATOM 588 O O . SER A 1 74 ? 7.811 14.718 0.602 1.00 73.75 74 SER A O 1
ATOM 590 N N . SER A 1 75 ? 9.949 15.337 0.880 1.00 76.56 75 SER A N 1
ATOM 591 C CA . SER A 1 75 ? 9.802 16.630 0.196 1.00 76.56 75 SER A CA 1
ATOM 592 C C . SER A 1 75 ? 9.872 16.497 -1.326 1.00 76.56 75 SER A C 1
ATOM 594 O O . SER A 1 75 ? 9.399 17.378 -2.053 1.00 76.56 75 SER A O 1
ATOM 596 N N . ILE A 1 76 ? 10.413 15.377 -1.818 1.00 79.94 76 ILE A N 1
ATOM 597 C CA . ILE A 1 76 ? 10.491 15.091 -3.245 1.00 79.94 76 ILE A CA 1
ATOM 598 C C . ILE A 1 76 ? 9.084 14.755 -3.762 1.00 79.94 76 ILE A C 1
ATOM 600 O O . ILE A 1 76 ? 8.408 13.881 -3.210 1.00 79.94 76 ILE A O 1
ATOM 604 N N . PRO A 1 77 ? 8.617 15.403 -4.845 1.00 81.06 77 PRO A N 1
ATOM 605 C CA . PRO A 1 77 ? 7.319 15.090 -5.426 1.00 81.06 77 PRO A CA 1
ATOM 606 C C . PRO A 1 77 ? 7.219 13.617 -5.837 1.00 81.06 77 PRO A C 1
ATOM 608 O O . PRO A 1 77 ? 8.079 13.114 -6.556 1.00 81.06 77 PRO A O 1
ATOM 611 N N . VAL A 1 78 ? 6.119 12.944 -5.484 1.00 78.75 78 VAL A N 1
ATOM 612 C CA . VAL A 1 78 ? 5.852 11.545 -5.890 1.00 78.75 78 VAL A CA 1
ATOM 613 C C . VAL A 1 78 ? 5.906 11.329 -7.410 1.00 78.75 78 VAL A C 1
ATOM 615 O O . VAL A 1 78 ? 6.174 10.227 -7.878 1.00 78.75 78 VAL A O 1
ATOM 618 N N . SER A 1 79 ? 5.685 12.385 -8.203 1.00 80.56 79 SER A N 1
ATOM 619 C CA . SER A 1 79 ? 5.805 12.352 -9.666 1.00 80.56 79 SER A CA 1
ATOM 620 C C . SER A 1 79 ? 7.222 12.048 -10.155 1.00 80.56 79 SER A C 1
ATOM 622 O O . SER A 1 79 ? 7.376 11.530 -11.258 1.00 80.56 79 SER A O 1
ATOM 624 N N . THR A 1 80 ? 8.242 12.349 -9.348 1.00 83.44 80 THR A N 1
ATOM 625 C CA . THR A 1 80 ? 9.650 12.068 -9.657 1.00 83.44 80 THR A CA 1
ATOM 626 C C . THR A 1 80 ? 9.922 10.563 -9.697 1.00 83.44 80 THR A C 1
ATOM 628 O O . THR A 1 80 ? 10.788 10.113 -10.435 1.00 83.44 80 THR A O 1
ATOM 631 N N . PHE A 1 81 ? 9.129 9.764 -8.980 1.00 84.50 81 PHE A N 1
ATOM 632 C CA . PHE A 1 81 ? 9.341 8.326 -8.813 1.00 84.50 81 PHE A CA 1
ATOM 633 C C . PHE A 1 81 ? 8.476 7.465 -9.745 1.00 84.50 81 PHE A C 1
ATOM 635 O O . PHE A 1 81 ? 8.033 6.369 -9.395 1.00 84.50 81 PHE A O 1
ATOM 642 N N . THR A 1 82 ? 8.197 7.980 -10.945 1.00 85.12 82 THR A N 1
ATOM 643 C CA . THR A 1 82 ? 7.301 7.339 -11.924 1.00 85.12 82 THR A CA 1
ATOM 644 C C . THR A 1 82 ? 8.028 6.667 -13.088 1.00 85.12 82 THR A C 1
ATOM 646 O O . THR A 1 82 ? 7.389 5.942 -13.855 1.00 85.12 82 THR A O 1
ATOM 649 N N . THR A 1 83 ? 9.346 6.855 -13.191 1.00 86.06 83 THR A N 1
ATOM 650 C CA . THR A 1 83 ? 10.197 6.289 -14.245 1.00 86.06 83 THR A CA 1
ATOM 651 C C . THR A 1 83 ? 11.223 5.336 -13.636 1.00 86.06 83 THR A C 1
ATOM 653 O O . THR A 1 83 ? 11.793 5.612 -12.585 1.00 86.06 83 THR A O 1
ATOM 656 N N . ASN A 1 84 ? 11.437 4.193 -14.290 1.00 88.19 84 ASN A N 1
ATOM 657 C CA . ASN A 1 84 ? 12.390 3.168 -13.864 1.00 88.19 84 ASN A CA 1
ATOM 658 C C . ASN A 1 84 ? 13.808 3.466 -14.392 1.00 88.19 84 ASN A C 1
ATOM 660 O O . ASN A 1 84 ? 14.336 2.723 -15.220 1.00 88.19 84 ASN A O 1
ATOM 664 N N . ASP A 1 85 ? 14.404 4.581 -13.976 1.00 86.62 85 ASP A N 1
ATOM 665 C CA . ASP A 1 85 ? 15.717 5.044 -14.433 1.00 86.62 85 ASP A CA 1
ATOM 666 C C . ASP A 1 85 ? 16.553 5.665 -13.301 1.00 86.62 85 ASP A C 1
ATOM 668 O O . ASP A 1 85 ? 16.083 5.860 -12.183 1.00 86.62 85 ASP A O 1
ATOM 672 N N . GLY A 1 86 ? 17.841 5.912 -13.569 1.00 87.69 86 GLY A N 1
ATOM 673 C CA . GLY A 1 86 ? 18.760 6.528 -12.606 1.00 87.69 86 GLY A CA 1
ATOM 674 C C . GLY A 1 86 ? 18.791 5.816 -11.247 1.00 87.69 86 GLY A C 1
ATOM 675 O O . GLY A 1 86 ? 19.091 4.626 -11.162 1.00 87.69 86 GLY A O 1
ATOM 676 N N . GLU A 1 87 ? 18.481 6.552 -10.180 1.00 83.56 87 GLU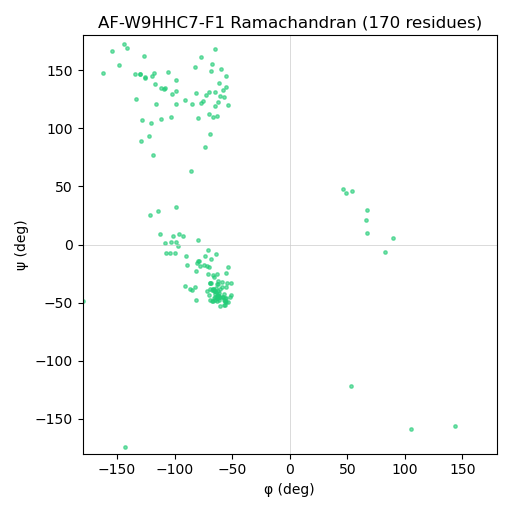 A N 1
ATOM 677 C CA . GLU A 1 87 ? 18.414 6.032 -8.804 1.00 83.56 87 GLU A CA 1
ATOM 678 C C . GLU A 1 87 ? 17.198 5.117 -8.565 1.00 83.56 87 GLU A C 1
ATOM 680 O O . GLU A 1 87 ? 17.201 4.299 -7.646 1.00 83.56 87 GLU A O 1
ATOM 685 N N . MET A 1 88 ? 16.182 5.194 -9.430 1.00 86.00 88 MET A N 1
ATOM 686 C CA . MET A 1 88 ? 14.928 4.441 -9.338 1.00 86.00 88 MET A CA 1
ATOM 687 C C . MET A 1 88 ? 14.950 3.120 -10.106 1.00 86.00 88 MET A C 1
ATOM 689 O O . MET A 1 88 ? 13.926 2.440 -10.197 1.00 86.00 88 MET A O 1
ATOM 693 N N . VAL A 1 89 ? 16.108 2.721 -10.637 1.00 89.00 89 VAL A N 1
ATOM 694 C CA . VAL A 1 89 ? 16.273 1.436 -11.321 1.00 89.00 89 VAL A CA 1
ATOM 695 C C . VAL A 1 89 ? 15.876 0.282 -10.393 1.00 89.00 89 VAL A C 1
ATOM 697 O O . VAL A 1 89 ? 16.394 0.135 -9.287 1.00 89.00 89 VAL A O 1
ATOM 700 N N . ASN A 1 90 ? 14.975 -0.572 -10.882 1.00 89.69 90 ASN A N 1
ATOM 701 C CA . ASN A 1 90 ? 14.321 -1.680 -10.170 1.00 89.69 90 ASN A CA 1
ATOM 702 C C . ASN A 1 90 ? 13.362 -1.262 -9.047 1.00 89.69 90 ASN A C 1
ATOM 704 O O . ASN A 1 90 ? 12.901 -2.124 -8.299 1.00 89.69 90 ASN A O 1
ATOM 708 N N . GLN A 1 91 ? 13.051 0.026 -8.934 1.00 89.88 91 GLN A N 1
ATOM 709 C CA . GLN A 1 91 ? 12.140 0.564 -7.926 1.00 89.88 91 GLN A CA 1
ATOM 710 C C . GLN A 1 91 ? 10.805 1.020 -8.524 1.00 89.88 91 GLN A C 1
ATOM 712 O O . GLN A 1 91 ? 9.973 1.527 -7.794 1.00 89.88 91 GLN A O 1
ATOM 717 N N . VAL A 1 92 ? 10.586 0.869 -9.834 1.00 92.25 92 VAL A N 1
ATOM 718 C CA . VAL A 1 92 ? 9.337 1.251 -10.513 1.00 92.25 92 VAL A CA 1
ATOM 719 C C . VAL A 1 92 ? 8.899 0.134 -11.461 1.00 92.25 92 VAL A C 1
ATOM 721 O O . VAL A 1 92 ? 9.729 -0.534 -12.079 1.00 92.25 92 VAL A O 1
ATOM 724 N N . GLY A 1 93 ? 7.589 -0.045 -11.609 1.00 93.00 93 GLY A N 1
ATOM 725 C CA . GLY A 1 93 ? 6.953 -0.988 -12.524 1.00 93.00 93 GLY A CA 1
ATOM 726 C C . GLY A 1 93 ? 6.387 -2.218 -11.820 1.00 93.00 93 GLY A C 1
ATOM 727 O O . GLY A 1 93 ? 6.091 -2.212 -10.626 1.00 93.00 93 GLY A O 1
ATOM 728 N N . LEU A 1 94 ? 6.199 -3.289 -12.583 1.00 93.75 94 LEU A N 1
ATOM 729 C CA . LEU A 1 94 ? 5.645 -4.564 -12.120 1.00 93.75 94 LEU A CA 1
ATOM 730 C C . LEU A 1 94 ? 6.619 -5.728 -12.344 1.00 93.75 94 LEU A C 1
ATOM 732 O O . LEU A 1 94 ? 6.198 -6.881 -12.443 1.00 93.75 94 LEU A O 1
ATOM 736 N N . SER A 1 95 ? 7.918 -5.423 -12.408 1.00 93.50 95 SER A N 1
ATOM 737 C CA . SER A 1 95 ? 8.968 -6.442 -12.425 1.00 93.50 95 SER A CA 1
ATOM 738 C C . SER A 1 95 ? 8.899 -7.304 -11.167 1.00 93.50 95 SER A C 1
ATOM 740 O O . SER A 1 95 ? 8.507 -6.835 -10.091 1.00 93.50 95 SER A O 1
ATOM 742 N N . ARG A 1 96 ? 9.333 -8.565 -11.275 1.00 93.25 96 ARG A N 1
ATOM 743 C CA . ARG A 1 96 ? 9.301 -9.492 -10.137 1.00 93.25 96 ARG A CA 1
ATOM 744 C C . ARG A 1 96 ? 9.972 -8.916 -8.889 1.00 93.25 96 ARG A C 1
ATOM 746 O O . ARG A 1 96 ? 9.430 -9.038 -7.795 1.00 93.25 96 ARG A O 1
ATOM 753 N N . LYS A 1 97 ? 11.150 -8.309 -9.063 1.00 92.75 97 LYS A N 1
ATOM 754 C CA . LYS A 1 97 ? 11.927 -7.723 -7.967 1.00 92.75 97 LYS A CA 1
ATOM 755 C C . LYS A 1 97 ? 11.140 -6.621 -7.261 1.00 92.75 97 LYS A C 1
ATOM 757 O O . LYS A 1 97 ? 10.965 -6.692 -6.051 1.00 92.75 97 LYS A O 1
ATOM 762 N N . HIS A 1 98 ? 10.637 -5.652 -8.024 1.00 93.62 98 HIS A N 1
ATOM 763 C CA . HIS A 1 98 ? 9.925 -4.514 -7.457 1.00 93.62 98 HIS A CA 1
ATOM 764 C C . HIS A 1 98 ? 8.657 -4.941 -6.708 1.00 93.62 98 HIS A C 1
ATOM 766 O O . HIS A 1 98 ? 8.412 -4.465 -5.606 1.00 93.62 98 HIS A O 1
ATOM 772 N N . VAL A 1 99 ? 7.866 -5.863 -7.269 1.00 92.94 99 VAL A N 1
ATOM 773 C CA . VAL A 1 99 ? 6.603 -6.290 -6.646 1.00 92.94 99 VAL A CA 1
ATOM 774 C C . VAL A 1 99 ? 6.838 -6.939 -5.280 1.00 92.94 99 VAL A C 1
ATOM 776 O O . VAL A 1 99 ? 6.129 -6.595 -4.339 1.00 92.94 99 VAL A O 1
ATOM 779 N N . PHE A 1 100 ? 7.829 -7.827 -5.142 1.00 92.56 100 PHE A N 1
ATOM 780 C CA . PHE A 1 100 ? 8.147 -8.422 -3.837 1.00 92.56 100 PHE A CA 1
ATOM 781 C C . PHE A 1 100 ? 8.645 -7.376 -2.837 1.00 92.56 100 PHE A C 1
ATOM 783 O O . PHE A 1 100 ? 8.122 -7.315 -1.727 1.00 92.56 100 PHE A O 1
ATOM 790 N N . ASP A 1 101 ? 9.586 -6.520 -3.251 1.00 92.50 101 ASP A N 1
ATOM 791 C CA . ASP A 1 101 ? 10.134 -5.469 -2.386 1.00 92.50 101 ASP A CA 1
ATOM 792 C C . ASP A 1 101 ? 9.023 -4.496 -1.923 1.00 92.50 101 ASP A C 1
ATOM 794 O O . ASP A 1 101 ? 9.003 -4.053 -0.773 1.00 92.50 101 ASP A O 1
ATOM 798 N N . ALA A 1 102 ? 8.065 -4.174 -2.800 1.00 92.75 102 ALA A N 1
ATOM 799 C CA . ALA A 1 102 ? 6.934 -3.307 -2.481 1.00 92.75 102 ALA A CA 1
ATOM 800 C C . ALA A 1 102 ? 5.943 -3.972 -1.514 1.00 92.75 102 ALA A C 1
ATOM 802 O O . ALA A 1 102 ? 5.493 -3.326 -0.567 1.00 92.75 102 ALA A O 1
ATOM 803 N N . VAL A 1 103 ? 5.619 -5.254 -1.720 1.00 91.94 103 VAL A N 1
ATOM 804 C CA . VAL A 1 103 ? 4.710 -6.013 -0.842 1.00 91.94 103 VAL A CA 1
ATOM 805 C C . VAL A 1 103 ? 5.282 -6.138 0.564 1.00 91.94 103 VAL A C 1
ATOM 807 O O . VAL A 1 103 ? 4.564 -5.865 1.524 1.00 91.94 103 VAL A O 1
ATOM 810 N N . GLU A 1 104 ? 6.564 -6.485 0.690 1.00 91.50 104 GLU A N 1
ATOM 811 C CA . GLU A 1 104 ? 7.239 -6.608 1.985 1.00 91.50 104 GLU A CA 1
ATOM 812 C C . GLU A 1 104 ? 7.120 -5.305 2.789 1.00 91.50 104 GLU A C 1
ATOM 814 O O . GLU A 1 104 ? 6.622 -5.304 3.919 1.00 91.50 104 GLU A O 1
ATOM 819 N N . LYS A 1 105 ? 7.440 -4.168 2.161 1.00 92.88 105 LYS A N 1
ATOM 820 C CA . LYS A 1 105 ? 7.317 -2.851 2.800 1.00 92.88 105 LYS A CA 1
ATOM 821 C C . LYS A 1 105 ? 5.863 -2.463 3.096 1.00 92.88 105 LYS A C 1
ATOM 823 O O . LYS A 1 105 ? 5.582 -1.883 4.144 1.00 92.88 105 LYS A O 1
ATOM 828 N N . SER A 1 106 ? 4.920 -2.786 2.208 1.00 92.12 106 SER A N 1
ATOM 829 C CA . SER A 1 106 ? 3.487 -2.512 2.411 1.00 92.12 106 SER A CA 1
ATOM 830 C C . SER A 1 106 ? 2.841 -3.368 3.501 1.00 92.12 106 SER A C 1
ATOM 832 O O . SER A 1 106 ? 1.793 -2.988 4.017 1.00 92.12 106 SER A O 1
ATOM 834 N N . VAL A 1 107 ? 3.447 -4.493 3.887 1.00 91.50 107 VAL A N 1
ATOM 835 C CA . VAL A 1 107 ? 3.052 -5.282 5.066 1.00 91.50 107 VAL A CA 1
ATOM 836 C C . VAL A 1 107 ? 3.742 -4.754 6.328 1.00 91.50 107 VAL A C 1
ATOM 838 O O . VAL A 1 107 ? 3.118 -4.662 7.390 1.00 91.50 107 VAL A O 1
ATOM 841 N N . GLU A 1 108 ? 5.008 -4.344 6.213 1.00 92.25 108 GLU A N 1
ATOM 842 C CA . GLU A 1 108 ? 5.794 -3.791 7.318 1.00 92.25 108 GLU A CA 1
ATOM 843 C C . GLU A 1 108 ? 5.206 -2.476 7.852 1.00 92.25 108 GLU A C 1
ATOM 845 O O . GLU A 1 108 ? 4.999 -2.337 9.060 1.00 92.25 108 GLU A O 1
ATOM 850 N N . ARG A 1 109 ? 4.878 -1.522 6.969 1.00 93.19 109 ARG A N 1
ATOM 851 C CA . ARG A 1 109 ? 4.378 -0.189 7.354 1.00 93.19 109 ARG A CA 1
ATOM 852 C C . ARG A 1 109 ? 3.122 -0.234 8.236 1.00 93.19 109 ARG A C 1
ATOM 854 O O . ARG A 1 109 ? 3.121 0.433 9.277 1.00 93.19 109 ARG A O 1
ATOM 861 N N . PRO A 1 110 ? 2.070 -1.005 7.901 1.00 90.31 110 PRO A N 1
ATOM 862 C CA . PRO A 1 110 ? 0.927 -1.173 8.783 1.00 90.31 110 PRO A CA 1
ATOM 863 C C . PRO A 1 110 ? 1.150 -2.208 9.899 1.00 90.31 110 PRO A C 1
ATOM 865 O O . PRO A 1 110 ? 0.398 -2.223 10.879 1.00 90.31 110 PRO A O 1
ATOM 868 N N . GLY A 1 111 ? 2.174 -3.060 9.788 1.00 90.38 111 GLY A N 1
ATOM 869 C CA . GLY A 1 111 ? 2.470 -4.129 10.743 1.00 90.38 111 GLY A CA 1
ATOM 870 C C . GLY A 1 111 ? 1.403 -5.227 10.761 1.00 90.38 111 GLY A C 1
ATOM 871 O O . GLY A 1 111 ? 1.130 -5.816 11.808 1.00 90.38 111 GLY A O 1
ATOM 872 N N . THR A 1 112 ? 0.731 -5.452 9.630 1.00 90.81 112 THR A N 1
ATOM 873 C CA . THR A 1 112 ? -0.327 -6.456 9.461 1.00 90.81 112 THR A CA 1
ATOM 874 C C . THR A 1 112 ? -0.427 -6.881 7.995 1.00 90.81 112 THR A C 1
ATOM 876 O O . THR A 1 112 ? 0.127 -6.222 7.121 1.00 90.81 112 THR A O 1
ATOM 879 N N . TYR A 1 113 ? -1.144 -7.971 7.717 1.00 90.06 113 TYR A N 1
ATOM 880 C CA . TYR A 1 113 ? -1.350 -8.453 6.351 1.00 90.06 113 TYR A CA 1
ATOM 881 C C . TYR A 1 113 ? -2.215 -7.483 5.537 1.00 90.06 113 TYR A C 1
ATOM 883 O O . TYR A 1 113 ? -3.037 -6.749 6.093 1.00 90.06 113 TYR A O 1
ATOM 891 N N . ILE A 1 114 ? -2.070 -7.520 4.216 1.00 91.19 114 ILE A N 1
ATOM 892 C CA . ILE A 1 114 ? -2.965 -6.866 3.255 1.00 91.19 114 ILE A CA 1
ATOM 893 C C . ILE A 1 114 ? -3.948 -7.901 2.693 1.00 91.19 114 ILE A C 1
ATOM 895 O O . ILE A 1 114 ? -3.587 -9.057 2.497 1.00 91.19 114 ILE A O 1
ATOM 899 N N . ASP A 1 115 ? -5.207 -7.513 2.479 1.00 91.12 115 ASP A N 1
ATOM 900 C CA . ASP A 1 115 ? -6.241 -8.417 1.949 1.00 91.12 115 ASP A CA 1
ATOM 901 C C . ASP A 1 115 ? -6.206 -8.468 0.422 1.00 91.12 115 ASP A C 1
ATOM 903 O O . ASP A 1 115 ? -6.383 -9.531 -0.178 1.00 91.12 115 ASP A O 1
ATOM 907 N N . VAL A 1 116 ? -5.976 -7.307 -0.201 1.00 91.69 116 VAL A N 1
ATOM 908 C CA . VAL A 1 116 ? -5.901 -7.177 -1.654 1.00 91.69 116 VAL A CA 1
ATOM 909 C C . VAL A 1 116 ? -4.686 -6.358 -2.048 1.00 91.69 116 VAL A C 1
ATOM 911 O O . VAL A 1 116 ? -4.539 -5.208 -1.637 1.00 91.69 116 VAL A O 1
ATOM 914 N N . LEU A 1 117 ? -3.854 -6.926 -2.915 1.00 90.88 117 LEU A N 1
ATOM 915 C CA . LEU A 1 117 ? -2.847 -6.165 -3.641 1.00 90.88 117 LEU A CA 1
ATOM 916 C C . LEU A 1 117 ? -3.370 -5.858 -5.047 1.00 90.88 117 LEU A C 1
ATOM 918 O O . LEU A 1 117 ? -3.883 -6.731 -5.757 1.00 90.88 117 LEU A O 1
ATOM 922 N N . GLN A 1 118 ? -3.248 -4.597 -5.444 1.00 91.44 118 GLN A N 1
ATOM 923 C CA . GLN A 1 118 ? -3.607 -4.128 -6.775 1.00 91.44 118 GLN A CA 1
ATOM 924 C C . GLN A 1 118 ? -2.380 -3.569 -7.491 1.00 91.44 118 GLN A C 1
ATOM 926 O O . GLN A 1 118 ? -1.506 -2.940 -6.900 1.00 91.44 118 GLN A O 1
ATOM 931 N N . THR A 1 119 ? -2.335 -3.725 -8.806 1.00 91.44 119 THR A N 1
ATOM 932 C CA . THR A 1 119 ? -1.362 -3.007 -9.632 1.00 91.44 119 THR A CA 1
ATOM 933 C C . THR A 1 119 ? -1.818 -1.558 -9.768 1.00 91.44 119 THR A C 1
ATOM 935 O O . THR A 1 119 ? -2.929 -1.308 -10.239 1.00 91.44 119 THR A O 1
ATOM 938 N N . HIS A 1 120 ? -0.996 -0.582 -9.393 1.00 90.69 120 HIS A N 1
ATOM 939 C CA . HIS A 1 120 ? -1.410 0.825 -9.457 1.00 90.69 120 HIS A CA 1
ATOM 940 C C . HIS A 1 120 ? -1.552 1.311 -10.914 1.00 90.69 120 HIS A C 1
ATOM 942 O O . HIS A 1 120 ? -2.400 2.150 -11.217 1.00 90.69 120 HIS A O 1
ATOM 948 N N . ARG A 1 121 ? -0.722 0.786 -11.827 1.00 87.12 121 ARG A N 1
ATOM 949 C CA . ARG A 1 121 ? -0.730 1.092 -13.268 1.00 87.12 121 ARG A CA 1
ATOM 950 C C . ARG A 1 121 ? -0.383 -0.139 -14.092 1.00 87.12 121 ARG A C 1
ATOM 952 O O . ARG A 1 121 ? -0.113 -1.199 -13.537 1.00 87.12 121 ARG A O 1
ATOM 959 N N . LEU A 1 122 ? -0.518 -0.021 -15.415 1.00 85.38 122 LEU A N 1
ATOM 960 C CA . LEU A 1 122 ? -0.171 -1.102 -16.335 1.00 85.38 122 LEU A CA 1
ATOM 961 C C . LEU A 1 122 ? 1.282 -0.894 -16.706 1.00 85.38 122 LEU A C 1
ATOM 963 O O . LEU A 1 122 ? 1.624 0.182 -17.188 1.00 85.38 122 LEU A O 1
ATOM 967 N N . ASP A 1 123 ? 2.098 -1.911 -16.486 1.00 88.25 123 ASP A N 1
ATOM 968 C CA . ASP A 1 123 ? 3.480 -1.896 -16.934 1.00 88.25 123 ASP A CA 1
ATOM 969 C C . ASP A 1 123 ? 3.546 -2.370 -18.391 1.00 88.25 123 ASP A C 1
ATOM 971 O O . ASP A 1 123 ? 3.057 -3.453 -18.726 1.00 88.25 123 ASP A O 1
ATOM 975 N N . GLY A 1 124 ? 4.068 -1.507 -19.264 1.00 87.88 124 GLY A N 1
ATOM 976 C CA . GLY A 1 124 ? 4.288 -1.806 -20.678 1.00 87.88 124 GLY A CA 1
ATOM 977 C C . GLY A 1 124 ? 5.658 -2.420 -20.969 1.00 87.88 124 GLY A C 1
ATOM 978 O O . GLY A 1 124 ? 5.822 -3.016 -22.031 1.00 87.88 124 GLY A O 1
ATOM 979 N N . GLU A 1 125 ? 6.603 -2.296 -20.037 1.00 89.19 125 GLU A N 1
ATOM 980 C CA . GLU A 1 125 ? 7.988 -2.753 -20.173 1.00 89.19 125 GLU A CA 1
ATOM 981 C C . GLU A 1 125 ? 8.150 -4.189 -19.657 1.00 89.19 125 GLU A C 1
ATOM 983 O O . GLU A 1 125 ? 8.880 -4.990 -20.242 1.00 89.19 125 GLU A O 1
ATOM 988 N N . THR A 1 126 ? 7.428 -4.554 -18.591 1.00 91.31 126 THR A N 1
ATOM 989 C CA . THR A 1 126 ? 7.462 -5.919 -18.044 1.00 91.31 126 THR A CA 1
ATOM 990 C C . THR A 1 126 ? 6.537 -6.865 -18.834 1.00 91.31 126 THR A C 1
ATOM 992 O O . THR A 1 126 ? 5.354 -6.558 -19.027 1.00 91.31 126 THR A O 1
ATOM 995 N N . PRO A 1 127 ? 7.007 -8.058 -19.262 1.00 92.94 127 PRO A N 1
ATOM 996 C CA . PRO A 1 127 ? 6.162 -9.053 -19.919 1.00 92.94 127 PRO A CA 1
ATOM 997 C C . PRO A 1 127 ? 4.941 -9.438 -19.072 1.00 92.94 127 PRO A C 1
ATOM 999 O O . PRO A 1 127 ? 5.049 -9.714 -17.878 1.00 92.94 127 PRO A O 1
ATOM 1002 N N . ARG A 1 128 ? 3.759 -9.529 -19.694 1.00 89.75 128 ARG A N 1
ATOM 1003 C CA . ARG A 1 128 ? 2.493 -9.812 -18.985 1.00 89.75 128 ARG A CA 1
ATOM 1004 C C . ARG A 1 128 ? 2.526 -11.140 -18.234 1.00 89.75 128 ARG A C 1
ATOM 1006 O O . ARG A 1 128 ? 1.954 -11.251 -17.153 1.00 89.75 128 ARG A O 1
ATOM 1013 N N . GLU A 1 129 ? 3.189 -12.141 -18.801 1.00 90.56 129 GLU A N 1
ATOM 1014 C CA . GLU A 1 129 ? 3.385 -13.450 -18.188 1.00 90.56 129 GLU A CA 1
ATOM 1015 C C . GLU A 1 129 ? 4.225 -13.356 -16.913 1.00 90.56 129 GLU A C 1
ATOM 1017 O O . GLU A 1 129 ? 3.937 -14.069 -15.956 1.00 90.56 129 GLU A O 1
ATOM 1022 N N . GLU A 1 130 ? 5.234 -12.480 -16.877 1.00 9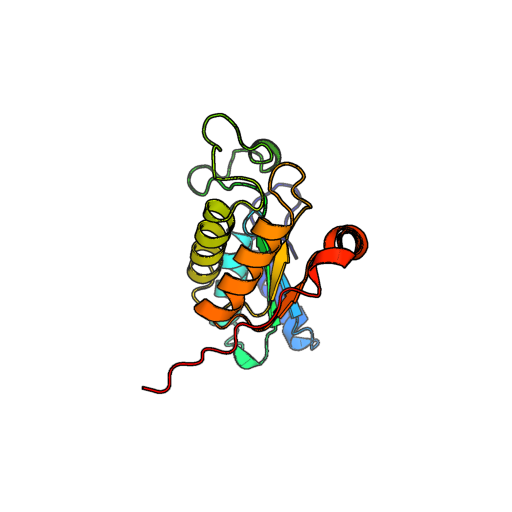2.12 130 GLU A N 1
ATOM 1023 C CA . GLU A 1 130 ? 6.018 -12.223 -15.667 1.00 92.12 130 GLU A CA 1
ATOM 1024 C C . GLU A 1 130 ? 5.154 -11.546 -14.606 1.00 92.12 130 GLU A C 1
ATOM 1026 O O . GLU A 1 130 ? 5.097 -12.047 -13.484 1.00 92.12 130 GLU A O 1
ATOM 1031 N N . ILE A 1 131 ? 4.421 -10.489 -14.979 1.00 91.12 131 ILE A N 1
ATOM 1032 C CA . ILE A 1 131 ? 3.512 -9.768 -14.073 1.00 91.12 131 ILE A CA 1
ATOM 1033 C C . ILE A 1 131 ? 2.535 -10.756 -13.428 1.00 91.12 131 ILE A C 1
ATOM 1035 O O . ILE A 1 131 ? 2.390 -10.808 -12.213 1.00 91.12 131 ILE A O 1
ATOM 1039 N N . MET A 1 132 ? 1.891 -11.601 -14.230 1.00 89.69 132 MET A N 1
ATOM 1040 C CA . MET A 1 132 ? 0.903 -12.553 -13.722 1.00 89.69 132 MET A CA 1
ATOM 1041 C C . MET A 1 132 ? 1.523 -13.665 -12.875 1.00 89.69 132 MET A C 1
ATOM 1043 O O . MET A 1 132 ? 0.888 -14.112 -11.922 1.00 89.69 132 MET A O 1
ATOM 1047 N N . ARG A 1 133 ? 2.754 -14.096 -13.180 1.00 91.12 133 ARG A N 1
ATOM 1048 C CA . ARG A 1 133 ? 3.490 -15.050 -12.339 1.00 91.12 133 ARG A CA 1
ATOM 1049 C C . ARG A 1 133 ? 3.865 -14.440 -10.996 1.00 91.12 133 ARG A C 1
ATOM 1051 O O . ARG A 1 133 ? 3.616 -15.076 -9.985 1.00 91.12 133 ARG A O 1
ATOM 1058 N N . VAL A 1 134 ? 4.433 -13.231 -10.960 1.00 91.25 134 VAL A N 1
ATOM 1059 C CA . VAL A 1 134 ? 4.801 -12.613 -9.676 1.00 91.25 134 VAL A CA 1
ATOM 1060 C C . VAL A 1 134 ? 3.571 -12.343 -8.821 1.00 91.25 134 VAL A C 1
ATOM 1062 O O . VAL A 1 134 ? 3.586 -12.631 -7.631 1.00 91.25 134 VAL A O 1
ATOM 1065 N N . LEU A 1 135 ? 2.483 -11.881 -9.436 1.00 89.06 135 LEU A N 1
ATOM 1066 C CA . LEU A 1 135 ? 1.199 -11.735 -8.768 1.00 89.06 135 LEU A CA 1
ATOM 1067 C C . LEU A 1 135 ? 0.740 -13.080 -8.170 1.00 89.06 135 LEU A C 1
ATOM 1069 O O . LEU A 1 135 ? 0.487 -13.163 -6.973 1.00 89.06 135 LEU A O 1
ATOM 1073 N N . ASN A 1 136 ? 0.717 -14.165 -8.946 1.00 88.44 136 ASN A N 1
ATOM 1074 C CA . ASN A 1 136 ? 0.369 -15.487 -8.412 1.00 88.44 136 ASN A CA 1
ATOM 1075 C C . ASN A 1 136 ? 1.269 -15.914 -7.238 1.00 88.44 136 ASN A C 1
ATOM 1077 O O . ASN A 1 136 ? 0.768 -16.344 -6.203 1.00 88.44 136 ASN A O 1
ATOM 1081 N N . ASP A 1 137 ? 2.583 -15.744 -7.376 1.00 89.56 137 ASP A N 1
ATOM 1082 C CA . ASP A 1 137 ? 3.546 -16.146 -6.351 1.00 89.56 137 ASP A CA 1
ATOM 1083 C C . ASP A 1 137 ? 3.351 -15.383 -5.032 1.00 89.56 137 ASP A C 1
ATOM 1085 O O . ASP A 1 137 ? 3.548 -15.959 -3.965 1.00 89.56 137 ASP A O 1
ATOM 1089 N N . VAL A 1 138 ? 2.948 -14.110 -5.086 1.00 86.38 138 VAL A N 1
ATOM 1090 C CA . VAL A 1 138 ? 2.626 -13.305 -3.896 1.00 86.38 138 VAL A CA 1
ATOM 1091 C C . VAL A 1 138 ? 1.405 -13.867 -3.153 1.00 86.38 138 VAL A C 1
ATOM 1093 O O . VAL A 1 138 ? 1.405 -13.938 -1.927 1.00 86.38 138 VAL A O 1
ATOM 1096 N N . VAL A 1 139 ? 0.376 -14.326 -3.872 1.00 83.31 139 VAL A N 1
ATOM 1097 C CA . VAL A 1 139 ? -0.798 -14.978 -3.252 1.00 83.31 139 VAL A CA 1
ATOM 1098 C C . VAL A 1 139 ? -0.405 -16.283 -2.575 1.00 83.31 139 VAL A C 1
ATOM 1100 O O . VAL A 1 139 ? -0.819 -16.541 -1.447 1.00 83.31 139 VAL A O 1
ATOM 1103 N N . GLU A 1 140 ? 0.395 -17.099 -3.259 1.00 81.94 140 GLU A N 1
ATOM 1104 C CA . GLU A 1 140 ? 0.807 -18.410 -2.756 1.00 81.94 140 GLU A CA 1
ATOM 1105 C C . GLU A 1 140 ? 1.754 -18.308 -1.554 1.00 81.94 140 GLU A C 1
ATOM 1107 O O . GLU A 1 140 ? 1.636 -19.106 -0.624 1.00 81.94 140 GLU A O 1
ATOM 1112 N N . LYS A 1 141 ? 2.676 -17.335 -1.546 1.00 75.00 141 LYS A N 1
ATOM 1113 C CA . LYS A 1 141 ? 3.651 -17.162 -0.459 1.00 75.00 141 LYS A CA 1
ATOM 1114 C C . LYS A 1 141 ? 3.110 -16.419 0.753 1.00 75.00 141 LYS A C 1
ATOM 1116 O O . LYS A 1 141 ? 3.328 -16.873 1.873 1.00 75.00 141 LYS A O 1
ATOM 1121 N N . ASP A 1 142 ? 2.446 -15.287 0.539 1.00 61.47 142 ASP A N 1
ATOM 1122 C CA . ASP A 1 142 ? 2.145 -14.342 1.622 1.00 61.47 142 ASP A CA 1
ATOM 1123 C C . ASP A 1 142 ? 0.711 -14.495 2.156 1.00 61.47 142 ASP A C 1
ATOM 1125 O O . ASP A 1 142 ? 0.289 -13.761 3.050 1.00 61.47 142 ASP A O 1
ATOM 1129 N N . GLY A 1 143 ? -0.055 -15.460 1.626 1.00 56.72 143 GLY A N 1
ATOM 1130 C CA . GLY A 1 143 ? -1.428 -15.739 2.060 1.00 56.72 143 GLY A CA 1
ATOM 1131 C C . GLY A 1 143 ? -2.412 -14.610 1.740 1.00 56.72 143 GLY A C 1
ATOM 1132 O O . GLY A 1 143 ? -3.460 -14.498 2.378 1.00 56.72 143 GLY A O 1
ATOM 1133 N N . LEU A 1 144 ? -2.067 -13.761 0.769 1.00 60.31 144 LEU A N 1
ATOM 1134 C CA . LEU A 1 144 ? -2.872 -12.635 0.307 1.00 60.31 144 LEU A CA 1
ATOM 1135 C C . LEU A 1 144 ? -4.226 -13.121 -0.238 1.00 60.31 144 LEU A C 1
ATOM 1137 O O . LEU A 1 144 ? -4.290 -14.007 -1.088 1.00 60.31 144 LEU A O 1
ATOM 1141 N N . GLY A 1 145 ? -5.321 -12.539 0.260 1.00 46.78 145 GLY A N 1
ATOM 1142 C CA . GLY A 1 145 ? -6.674 -13.060 0.046 1.00 46.78 145 GLY A CA 1
ATOM 1143 C C . GLY A 1 145 ? -7.177 -12.952 -1.394 1.00 46.78 145 GLY A C 1
ATOM 1144 O O . GLY A 1 145 ? -7.949 -13.803 -1.838 1.00 46.78 145 GLY A O 1
ATOM 1145 N N . THR A 1 146 ? -6.785 -11.918 -2.144 1.00 55.94 146 THR A N 1
ATOM 1146 C CA . THR A 1 146 ? -7.178 -11.729 -3.553 1.00 55.94 146 THR A CA 1
ATOM 1147 C C . THR A 1 146 ? -6.246 -10.742 -4.261 1.00 55.94 146 THR A C 1
ATOM 1149 O O . THR A 1 146 ? -5.794 -9.770 -3.669 1.00 55.94 146 THR A O 1
ATOM 1152 N N . LEU A 1 147 ? -6.005 -10.935 -5.561 1.00 60.44 147 LEU A N 1
ATOM 1153 C CA . LEU A 1 147 ? -5.356 -9.940 -6.419 1.00 60.44 147 LEU A CA 1
ATOM 1154 C C . LEU A 1 147 ? -6.327 -9.382 -7.438 1.00 60.44 147 LEU A C 1
ATOM 1156 O O . LEU A 1 147 ? -7.049 -10.132 -8.097 1.00 60.44 147 LEU A O 1
ATOM 1160 N N . VAL A 1 148 ? -6.316 -8.060 -7.594 1.00 56.91 148 VAL A N 1
ATOM 1161 C CA . VAL A 1 148 ? -7.189 -7.380 -8.550 1.00 56.91 148 VAL A CA 1
ATOM 1162 C C . VAL A 1 148 ? -6.347 -6.451 -9.424 1.00 56.91 148 VAL A C 1
ATOM 1164 O O . VAL A 1 148 ? -5.919 -5.399 -8.944 1.00 56.91 148 VAL A O 1
ATOM 1167 N N . PRO A 1 149 ? -6.108 -6.784 -10.709 1.00 56.34 149 PRO A N 1
ATOM 1168 C CA . PRO A 1 149 ? -5.651 -5.779 -11.661 1.00 56.34 149 PRO A CA 1
ATOM 1169 C C . PRO A 1 149 ? -6.729 -4.695 -11.775 1.00 56.34 149 PRO A C 1
ATOM 1171 O O . PRO A 1 149 ? -7.925 -5.004 -11.786 1.00 56.34 149 PRO A O 1
ATOM 1174 N N . VAL A 1 150 ? -6.333 -3.421 -11.840 1.00 50.06 150 VAL A N 1
ATOM 1175 C CA . VAL A 1 150 ? -7.300 -2.309 -11.898 1.00 50.06 150 VAL A CA 1
ATOM 1176 C C . VAL A 1 150 ? -8.273 -2.496 -13.074 1.00 50.06 150 VAL A C 1
ATOM 1178 O O . VAL A 1 150 ? -7.863 -2.982 -14.131 1.00 50.06 150 VAL A O 1
ATOM 1181 N N . PRO A 1 151 ? -9.555 -2.091 -12.938 1.00 40.25 151 PRO A N 1
ATOM 1182 C CA . PRO A 1 151 ? -10.630 -2.468 -13.866 1.00 40.25 151 PRO A CA 1
ATOM 1183 C C . PRO A 1 151 ? -10.328 -2.219 -15.352 1.00 40.25 151 PRO A C 1
ATOM 1185 O O . PRO A 1 151 ? -10.718 -3.003 -16.214 1.00 40.25 151 PRO A O 1
ATOM 1188 N N . TRP A 1 152 ? -9.572 -1.164 -15.654 1.00 46.97 152 TRP A N 1
ATOM 1189 C CA . TRP A 1 152 ? -9.206 -0.761 -17.014 1.00 46.97 152 TRP A CA 1
ATOM 1190 C C . TRP A 1 152 ? -8.147 -1.658 -17.681 1.00 46.97 152 TRP A C 1
ATOM 1192 O O . TRP A 1 152 ? -7.920 -1.551 -18.882 1.00 46.97 152 TRP A O 1
ATOM 12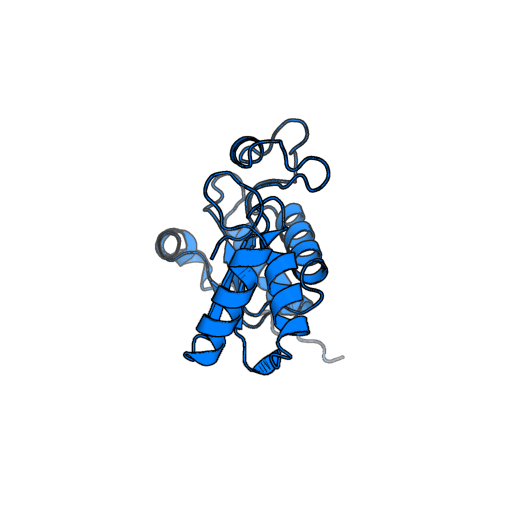02 N N . GLN A 1 153 ? -7.514 -2.569 -16.937 1.00 47.28 153 GLN A N 1
ATOM 1203 C CA . GLN A 1 153 ? -6.484 -3.489 -17.439 1.00 47.28 153 GLN A CA 1
ATOM 1204 C C . GLN A 1 153 ? -7.004 -4.898 -17.730 1.00 47.28 153 GLN A C 1
ATOM 1206 O O . GLN A 1 153 ? -6.278 -5.716 -18.295 1.00 47.28 153 GLN A O 1
ATOM 1211 N N . LEU A 1 154 ? -8.258 -5.202 -17.381 1.00 51.50 154 LEU A N 1
ATOM 1212 C CA . LEU A 1 154 ? -8.823 -6.546 -17.532 1.00 51.50 154 LEU A CA 1
ATOM 1213 C C . LEU A 1 154 ? -8.791 -7.049 -18.985 1.00 51.50 154 LEU A C 1
ATOM 1215 O O . LEU A 1 154 ? -8.601 -8.244 -19.212 1.00 51.50 154 LEU A O 1
ATOM 1219 N N . GLY A 1 155 ? -8.914 -6.146 -19.966 1.00 55.03 155 GLY A N 1
ATOM 1220 C CA . GLY A 1 155 ? -8.754 -6.475 -21.387 1.00 55.03 155 GLY A CA 1
ATOM 1221 C C . GLY A 1 155 ? -7.327 -6.905 -21.745 1.00 55.03 155 GLY A C 1
ATOM 1222 O O . GLY A 1 155 ? -7.143 -7.872 -22.486 1.00 55.03 155 GLY A O 1
ATOM 1223 N N . SER A 1 156 ? -6.321 -6.255 -21.153 1.00 56.28 156 SER A N 1
ATOM 1224 C CA . SER A 1 156 ? -4.893 -6.524 -21.374 1.00 56.28 156 SER A CA 1
ATOM 1225 C C . SER A 1 156 ? -4.423 -7.850 -20.771 1.00 56.28 156 SER A C 1
ATOM 1227 O O . SER A 1 156 ? -3.472 -8.435 -21.284 1.00 56.28 156 SER A O 1
ATOM 1229 N N . PHE A 1 157 ? -5.101 -8.349 -19.731 1.00 54.91 157 PHE A N 1
ATOM 1230 C CA . PHE A 1 157 ? -4.806 -9.637 -19.080 1.00 54.91 157 PHE A CA 1
ATOM 1231 C C . PHE A 1 157 ? -5.746 -10.777 -19.496 1.00 54.91 157 PHE A C 1
ATOM 1233 O O . PHE A 1 157 ? -5.679 -11.875 -18.943 1.00 54.91 157 PHE A O 1
ATOM 1240 N N . SER A 1 158 ? -6.614 -10.559 -20.487 1.00 53.38 158 SER A N 1
ATOM 1241 C CA . SER A 1 158 ? -7.596 -11.555 -20.946 1.00 53.38 158 SER A CA 1
ATOM 1242 C C . SER A 1 158 ? -6.974 -12.906 -21.337 1.00 53.38 158 SER A C 1
ATOM 1244 O O . SER A 1 158 ? -7.577 -13.945 -21.075 1.00 53.38 158 SER A O 1
ATOM 1246 N N . ARG A 1 159 ? -5.744 -12.915 -21.873 1.00 49.81 159 ARG A N 1
ATOM 1247 C CA . ARG A 1 159 ? -4.991 -14.141 -22.211 1.00 49.81 159 ARG A CA 1
ATOM 1248 C C . ARG A 1 159 ? -4.303 -14.826 -21.025 1.00 49.81 159 ARG A C 1
ATOM 1250 O O . ARG A 1 159 ? -3.897 -15.972 -21.159 1.00 49.81 159 ARG A O 1
ATOM 1257 N N . CYS A 1 160 ? -4.177 -14.162 -19.878 1.00 47.91 160 CYS A N 1
ATOM 1258 C CA . CYS A 1 160 ? -3.452 -14.691 -18.719 1.00 47.91 160 CYS A CA 1
ATOM 1259 C C . CYS A 1 160 ? -4.348 -15.351 -17.661 1.00 47.91 160 CYS A C 1
ATOM 1261 O O . CYS A 1 160 ? -3.828 -15.890 -16.689 1.00 47.91 160 CYS A O 1
ATOM 1263 N N . ARG A 1 161 ? -5.680 -15.371 -17.839 1.00 42.56 161 ARG A N 1
ATOM 1264 C CA . ARG A 1 161 ? -6.606 -16.080 -16.926 1.00 42.56 161 ARG A CA 1
ATOM 1265 C C . ARG A 1 161 ? -6.419 -17.603 -16.904 1.00 42.56 161 ARG A C 1
ATOM 1267 O O . ARG A 1 161 ? -7.042 -18.271 -16.089 1.00 42.56 161 ARG A O 1
ATOM 1274 N N . THR A 1 162 ? -5.596 -18.152 -17.794 1.00 40.72 162 THR A N 1
ATOM 1275 C CA . THR A 1 162 ? -5.413 -19.595 -17.995 1.00 40.72 162 THR A CA 1
ATOM 1276 C C . THR A 1 162 ? -4.016 -20.087 -17.621 1.00 40.72 162 THR A C 1
ATOM 1278 O O . THR A 1 162 ? -3.550 -21.060 -18.211 1.00 40.72 162 THR A O 1
ATOM 1281 N N . LEU A 1 163 ? -3.314 -19.446 -16.676 1.00 42.56 163 LEU A N 1
ATOM 1282 C CA . LEU A 1 163 ? -2.116 -20.080 -16.119 1.00 42.56 163 LEU A CA 1
ATOM 1283 C C . LEU A 1 163 ? -2.554 -21.350 -15.363 1.00 42.56 163 LEU A C 1
ATOM 1285 O O . LEU A 1 163 ? -3.386 -21.255 -14.457 1.00 42.56 163 LEU A O 1
ATOM 1289 N N . PRO A 1 164 ? -2.086 -22.547 -15.765 1.00 38.28 164 PRO A N 1
ATOM 1290 C CA . PRO A 1 164 ? -2.502 -23.786 -15.129 1.00 38.28 164 PRO A CA 1
ATOM 1291 C C . PRO A 1 164 ? -2.010 -23.793 -13.682 1.00 38.28 164 PRO A C 1
ATOM 1293 O O . PRO A 1 164 ? -0.830 -23.540 -13.433 1.00 38.28 164 PRO A O 1
ATOM 1296 N N . ARG A 1 165 ? -2.904 -24.113 -12.735 1.00 43.34 165 ARG A N 1
ATOM 1297 C CA . ARG A 1 165 ? -2.493 -24.504 -11.381 1.00 43.34 165 ARG A CA 1
ATOM 1298 C C . ARG A 1 165 ? -1.493 -25.647 -11.537 1.00 43.34 165 ARG A C 1
ATOM 1300 O O . ARG A 1 165 ? -1.849 -26.676 -12.115 1.00 43.34 165 ARG A O 1
ATOM 1307 N N . ARG A 1 166 ? -0.260 -25.482 -11.054 1.00 42.09 166 ARG A N 1
ATOM 1308 C CA . ARG A 1 166 ? 0.595 -26.645 -10.809 1.00 42.09 166 ARG A CA 1
ATOM 1309 C C . ARG A 1 166 ? -0.116 -27.464 -9.735 1.00 42.09 166 AR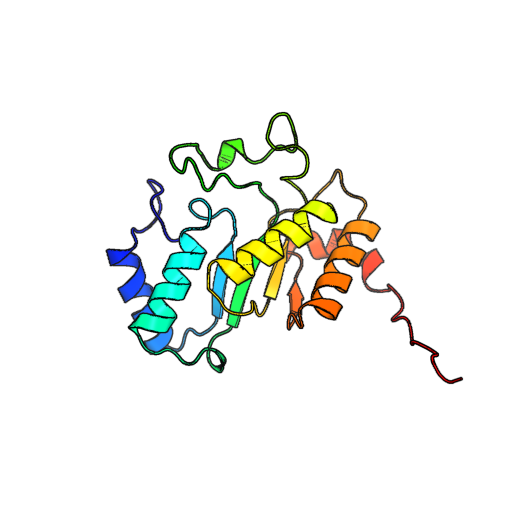G A C 1
ATOM 1311 O O . ARG A 1 166 ? -0.293 -26.999 -8.617 1.00 42.09 166 ARG A O 1
ATOM 1318 N N . MET A 1 167 ? -0.620 -28.634 -10.115 1.00 34.75 167 MET A N 1
ATOM 1319 C CA . MET A 1 167 ? -0.835 -29.697 -9.145 1.00 34.75 167 MET A CA 1
ATOM 1320 C C . MET A 1 167 ? 0.561 -30.165 -8.760 1.00 34.75 167 MET A C 1
ATOM 1322 O O . MET A 1 167 ? 1.295 -30.670 -9.610 1.00 34.75 167 MET A O 1
ATOM 1326 N N . ASP A 1 168 ? 0.948 -29.911 -7.519 1.00 45.53 168 ASP A N 1
ATOM 1327 C CA . ASP A 1 168 ? 2.151 -30.502 -6.960 1.00 45.53 168 ASP A CA 1
ATOM 1328 C C . ASP A 1 168 ? 1.888 -32.001 -6.773 1.00 45.53 168 ASP A C 1
ATOM 1330 O O . ASP A 1 168 ? 1.294 -32.435 -5.787 1.00 45.53 168 ASP A O 1
ATOM 1334 N N . ASP A 1 169 ? 2.301 -32.797 -7.760 1.00 45.81 169 ASP A N 1
ATOM 1335 C CA . ASP A 1 169 ? 2.515 -34.233 -7.600 1.00 45.81 169 ASP A CA 1
ATOM 1336 C C . ASP A 1 169 ? 3.798 -34.430 -6.782 1.00 45.81 169 ASP A C 1
ATOM 1338 O O . ASP A 1 169 ? 4.891 -34.629 -7.317 1.00 45.81 169 ASP A O 1
ATOM 1342 N N . THR A 1 170 ? 3.679 -34.364 -5.459 1.00 43.28 170 THR A N 1
ATOM 1343 C CA . THR A 1 170 ? 4.691 -34.885 -4.533 1.00 43.28 170 THR A CA 1
ATOM 1344 C C . THR A 1 170 ? 4.085 -35.985 -3.678 1.00 43.28 170 THR A C 1
ATOM 1346 O O . THR A 1 170 ? 3.775 -35.825 -2.501 1.00 43.28 170 THR A O 1
ATOM 1349 N N . SER A 1 171 ? 3.950 -37.152 -4.304 1.00 43.00 171 SER A N 1
ATOM 1350 C CA . SER A 1 171 ? 3.870 -38.439 -3.623 1.00 43.00 171 SER A CA 1
ATOM 1351 C C . SER A 1 171 ? 4.997 -39.335 -4.132 1.00 43.00 171 SER A C 1
ATOM 1353 O O . SER A 1 171 ? 4.811 -39.992 -5.152 1.00 43.00 171 SER A O 1
ATOM 1355 N N . LEU A 1 172 ? 6.137 -39.335 -3.433 1.00 38.88 172 LEU A N 1
ATOM 1356 C CA . LEU A 1 172 ? 7.051 -40.469 -3.226 1.00 38.88 172 LEU A CA 1
ATOM 1357 C C . LEU A 1 172 ? 7.914 -40.193 -1.989 1.00 38.88 172 LEU A C 1
ATOM 1359 O O . LEU A 1 172 ? 8.479 -39.080 -1.912 1.00 38.88 172 LEU A O 1
#

Secondary structure (DSSP, 8-state):
--BSSSTTSB-HHHHHHHHHHHHHTT--EEE--TTTTTTHHHHHHHHHHHHTT--GGG-EEEEEE-S---SS-TTS-GGGGGSS-GGGTTSSSS-HHHHHHHHHHHHHTTTS--SEEEESS--SSS-HHHHHHHHHHHHHHH--SEEEE-GGGTTTTGGGTTPPP-------

Mean predicted aligned error: 8.5 Å

InterPro domains:
  IPR023210 NADP-dependent oxidoreductase domain [PF00248] (1-140)
  IPR036812 NAD(P)-dependent oxidoreductase domain superfamily [G3DSA:3.20.20.100] (1-145)
  IPR036812 NAD(P)-dependent oxidoreductase domain superfamily [SSF51430] (1-141)
  IPR050523 Aldo/Keto Reductase Detoxification and Biosynthesis [PTHR43364] (1-141)

Foldseek 3Di:
DAADDDPVHHYLVVVLVVLVVCVVVVNQEEEEECLRLNLVRLLSVLVSCVVVVPPPVSHAYEYEDFFAGDPPDSVDDSVVRADCDDPNPLRGGQALSNVVVRLVVSCVSSVHHHQEYEYPDHGPPDDLLRSLVSVVVCCVPVVHNDYDYPPVCCVVCVVVPPPDPPPPPPDD

pLDDT: mean 81.39, std 17.23, range [34.75, 96.56]

Radius of gyration: 17.1 Å; Cα contacts (8 Å, |Δi|>4): 252; chains: 1; bounding box: 39×60×41 Å

Sequence (172 aa):
MGFGSDKWITDEEASLPILEHAYKSGINTWDTADIYSHGMSERIIAKAIKQYNIPRNKLVLLSKCYNGINEEDSSIPVSTFTTNDGEMVNQVGLSRKHVFDAVEKSVERPGTYIDVLQTHRLDGETPREEIMRVLNDVVEKDGLGTLVPVPWQLGSFSRCRTLPRRMDDTSL

Organism: NCBI:txid660029

Nearest PDB structures (foldseek):
  3eb3-assembly1_A  TM=9.439E-01  e=4.170E-11  Rattus norvegicus
  3eb4-assembly1_A  TM=9.446E-01  e=9.332E-11  Rattus norvegicus
  7utf-assembly1_C  TM=8.657E-01  e=5.343E-11  Rhizobium leguminosarum
  8hw0-assembly1_A  TM=8.480E-01  e=6.435E-11  Devosia
  7wf3-assembly1_C  TM=9.334E-01  e=7.671E-10  Homo sapiens

Solvent-accessible surface area (backbone atoms only — not comparable to full-atom values): 9816 Å² total; per-residue (Å²): 94,70,31,22,79,47,99,90,38,46,40,63,82,66,38,42,61,50,55,53,48,40,44,77,73,67,52,38,74,47,46,45,32,48,49,28,52,39,34,38,25,42,36,51,52,32,48,39,36,62,75,67,67,50,61,69,90,68,46,43,40,33,36,25,49,30,54,25,68,49,75,88,52,73,83,59,62,68,77,74,29,68,53,63,45,85,93,33,53,69,40,32,43,49,40,62,68,30,47,53,59,46,49,56,51,58,27,56,53,41,69,45,87,53,38,29,52,26,45,66,61,85,54,86,85,46,56,68,69,54,38,52,46,43,55,50,50,47,36,73,72,71,66,38,74,45,77,45,72,46,82,91,45,52,76,81,46,61,84,60,80,70,71,76,79,80,77,83,86,80,85,133